Protein AF-A0A5J4R9X9-F1 (afdb_monomer_lite)

pLDDT: mean 86.27, std 5.27, range [57.81, 92.94]

Sequence (56 aa):
MDVLQVANEIYSETGMLPDKIITDKKEEVRFEKKDYHLLRKGKINEETYIDNNLIM

Foldseek 3Di:
DQQVVVQVVCCVVPVDGDQWDQDPVRKIFGDDPVLVVCCVVVVDDSVVNRVVRIDD

Secondary structure (DSSP, 8-state):
--HHHHHHHHHHHHSS--SEEE-TTS-EEE--HHHHHHHHTTSS-HHHHHHHHEE-

Organism: NCBI:txid433724

Structure (mmCIF, N/CA/C/O backbone):
data_AF-A0A5J4R9X9-F1
#
_entry.id   AF-A0A5J4R9X9-F1
#
loop_
_atom_site.group_PDB
_atom_site.id
_atom_site.type_symbol
_atom_site.label_atom_id
_atom_site.label_alt_id
_atom_site.label_comp_id
_atom_site.label_asym_id
_atom_site.label_entity_id
_atom_site.label_seq_id
_atom_site.pdbx_PDB_ins_code
_atom_site.Cartn_x
_atom_site.Cartn_y
_atom_site.Cartn_z
_atom_site.occupancy
_atom_site.B_iso_or_equiv
_atom_site.auth_seq_id
_atom_site.auth_comp_id
_atom_site.auth_asym_id
_atom_site.auth_atom_id
_atom_site.pdbx_PDB_model_num
ATOM 1 N N . MET A 1 1 ? -10.928 3.787 0.341 1.00 57.81 1 MET A N 1
ATOM 2 C CA . MET A 1 1 ? -9.713 4.612 0.158 1.00 57.81 1 MET A CA 1
ATOM 3 C C . MET A 1 1 ? -8.590 3.682 -0.274 1.00 57.81 1 MET A C 1
ATOM 5 O O . MET A 1 1 ? -8.544 2.574 0.248 1.00 57.81 1 MET A O 1
ATOM 9 N N . ASP A 1 2 ? -7.780 4.049 -1.266 1.00 80.94 2 ASP A N 1
ATOM 10 C CA . ASP A 1 2 ? -6.727 3.162 -1.774 1.00 80.94 2 ASP A CA 1
ATOM 11 C C . ASP A 1 2 ? -5.546 3.136 -0.791 1.00 80.94 2 ASP A C 1
ATOM 13 O O . ASP A 1 2 ? -4.924 4.162 -0.510 1.00 80.94 2 ASP A O 1
ATOM 17 N N . VAL A 1 3 ? -5.279 1.962 -0.221 1.00 82.38 3 VAL A N 1
ATOM 18 C CA . VAL A 1 3 ? -4.275 1.737 0.830 1.00 82.38 3 VAL A CA 1
ATOM 19 C C . VAL A 1 3 ? -2.879 2.153 0.354 1.00 82.38 3 VAL A C 1
ATOM 21 O O . VAL A 1 3 ? -2.092 2.700 1.128 1.00 82.38 3 VAL A O 1
ATOM 24 N N . LEU A 1 4 ? -2.592 1.984 -0.938 1.00 83.19 4 LEU A N 1
ATOM 25 C CA . LEU A 1 4 ? -1.324 2.391 -1.534 1.00 83.19 4 LEU A CA 1
ATOM 26 C C . LEU A 1 4 ? -1.224 3.894 -1.755 1.00 83.19 4 LEU A C 1
ATOM 28 O O . LEU A 1 4 ? -0.145 4.459 -1.575 1.00 83.19 4 LEU A O 1
ATOM 32 N N . GLN A 1 5 ? -2.330 4.555 -2.096 1.00 87.38 5 GLN A N 1
ATOM 33 C CA . GLN A 1 5 ? -2.352 6.010 -2.211 1.00 87.38 5 GLN A CA 1
ATOM 34 C C . GLN A 1 5 ? -1.967 6.656 -0.875 1.00 87.38 5 GLN A C 1
ATOM 36 O O . GLN A 1 5 ? -1.076 7.501 -0.838 1.00 87.38 5 GLN A O 1
ATOM 41 N N . VAL A 1 6 ? -2.553 6.182 0.226 1.00 86.81 6 VAL A N 1
ATOM 42 C CA . VAL A 1 6 ? -2.251 6.681 1.576 1.00 86.81 6 VAL A CA 1
ATOM 43 C C . VAL A 1 6 ? -0.783 6.460 1.940 1.00 86.81 6 VAL A C 1
ATOM 45 O O . VAL A 1 6 ? -0.120 7.360 2.450 1.00 86.81 6 VAL A O 1
ATOM 48 N N . ALA A 1 7 ? -0.236 5.279 1.650 1.00 86.75 7 ALA A N 1
ATOM 49 C CA . ALA A 1 7 ? 1.169 5.006 1.927 1.00 86.75 7 ALA A CA 1
ATOM 50 C C . ALA A 1 7 ? 2.125 5.863 1.084 1.00 86.75 7 ALA A C 1
ATOM 52 O O . ALA A 1 7 ? 3.167 6.284 1.588 1.00 86.75 7 ALA A O 1
ATOM 53 N N . ASN A 1 8 ? 1.769 6.152 -0.170 1.00 87.31 8 ASN A N 1
ATOM 54 C CA . ASN A 1 8 ? 2.537 7.042 -1.039 1.00 87.31 8 ASN A CA 1
ATOM 55 C C . ASN A 1 8 ? 2.503 8.494 -0.545 1.00 87.31 8 ASN A C 1
ATOM 57 O O . ASN A 1 8 ? 3.536 9.160 -0.579 1.00 87.31 8 ASN A O 1
ATOM 61 N N . GLU A 1 9 ? 1.352 8.971 -0.067 1.00 89.50 9 GLU A N 1
ATOM 62 C CA . GLU A 1 9 ? 1.205 10.301 0.539 1.00 89.50 9 GLU A CA 1
ATOM 63 C C . GLU A 1 9 ? 2.097 10.426 1.784 1.00 89.50 9 GLU A C 1
ATOM 65 O O . GLU A 1 9 ? 2.962 11.303 1.836 1.00 89.50 9 GLU A O 1
ATOM 70 N N . ILE A 1 10 ? 2.004 9.470 2.717 1.00 88.44 10 ILE A N 1
ATOM 71 C CA . ILE A 1 10 ? 2.855 9.426 3.919 1.00 88.44 10 ILE A CA 1
ATOM 72 C C . ILE A 1 10 ? 4.339 9.387 3.537 1.00 88.44 10 ILE A C 1
ATOM 74 O O . ILE A 1 10 ? 5.145 10.131 4.100 1.00 88.44 10 ILE A O 1
ATOM 78 N N . TYR A 1 11 ? 4.720 8.552 2.566 1.00 88.31 11 TYR A N 1
ATOM 79 C CA . TYR A 1 11 ? 6.105 8.456 2.108 1.00 88.31 11 TYR A CA 1
ATOM 80 C C . TYR A 1 11 ? 6.600 9.756 1.467 1.00 88.31 11 TYR A C 1
ATOM 82 O O . TYR A 1 11 ? 7.743 10.149 1.693 1.00 88.31 11 TYR A O 1
ATOM 90 N N . SER A 1 12 ? 5.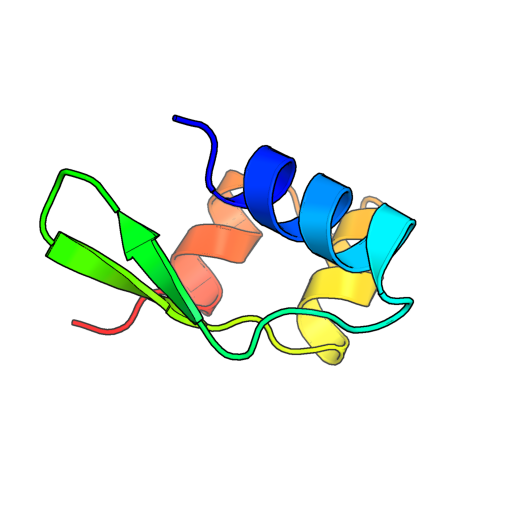756 10.438 0.691 1.00 89.19 12 SER A N 1
ATOM 91 C CA . SER A 1 12 ? 6.097 11.716 0.063 1.00 89.19 12 SER A CA 1
ATOM 92 C C . SER A 1 12 ? 6.305 12.830 1.090 1.00 89.19 12 SER A C 1
ATOM 94 O O . SER A 1 12 ? 7.162 13.687 0.887 1.00 89.19 12 SER A O 1
ATOM 96 N N . GLU A 1 13 ? 5.539 12.827 2.180 1.00 92.38 13 GLU A N 1
ATOM 97 C CA . GLU A 1 13 ? 5.618 13.853 3.224 1.00 92.38 13 GLU A CA 1
ATOM 98 C C . GLU A 1 13 ? 6.735 13.589 4.238 1.00 92.38 13 GLU A C 1
ATOM 100 O O . GLU A 1 13 ? 7.403 14.518 4.692 1.00 92.38 13 GLU A O 1
ATOM 105 N N . THR A 1 14 ? 6.957 12.322 4.594 1.00 89.69 14 THR A N 1
ATOM 106 C CA . THR A 1 14 ? 7.843 11.942 5.709 1.00 89.69 14 THR A CA 1
ATOM 107 C C . THR A 1 14 ? 9.154 11.295 5.261 1.00 89.69 14 THR A C 1
ATOM 109 O O . THR A 1 14 ? 10.088 11.173 6.054 1.00 89.69 14 THR A O 1
ATOM 112 N N . GLY A 1 15 ? 9.238 10.838 4.008 1.00 87.88 15 GLY A N 1
ATOM 113 C CA . GLY A 1 15 ? 10.330 9.994 3.514 1.00 87.88 15 GLY A CA 1
ATOM 114 C C . GLY A 1 15 ? 10.325 8.571 4.089 1.00 87.88 15 GLY A C 1
ATOM 115 O O . GLY A 1 15 ? 11.273 7.813 3.860 1.00 87.88 15 GLY A O 1
ATOM 116 N N . MET A 1 16 ? 9.287 8.194 4.843 1.00 88.56 16 MET A N 1
ATOM 117 C CA . MET A 1 16 ? 9.161 6.906 5.522 1.00 88.56 16 MET A CA 1
ATOM 118 C C . MET A 1 16 ? 7.882 6.195 5.090 1.00 88.56 16 MET A C 1
ATOM 120 O O . MET A 1 16 ? 6.837 6.811 4.915 1.00 88.56 16 MET A O 1
ATOM 124 N N . LEU A 1 17 ? 7.975 4.881 4.879 1.00 89.06 17 LEU A N 1
ATOM 125 C CA . LEU A 1 17 ? 6.782 4.060 4.684 1.00 89.06 17 LEU A CA 1
ATOM 126 C C . LEU A 1 17 ? 6.101 3.890 6.045 1.00 89.06 17 LEU A C 1
ATOM 128 O O . LEU A 1 17 ? 6.818 3.703 7.033 1.00 89.06 17 LEU A O 1
ATOM 132 N N . PRO A 1 18 ? 4.762 3.938 6.114 1.00 89.38 18 PRO A N 1
ATOM 133 C CA . PRO A 1 18 ? 4.056 3.536 7.324 1.00 89.38 18 PRO A CA 1
ATOM 134 C C . PRO A 1 18 ? 4.387 2.075 7.655 1.00 89.38 18 PRO A C 1
ATOM 136 O O . PRO A 1 18 ? 4.746 1.319 6.764 1.00 89.38 18 PRO A O 1
ATOM 139 N N . ASP A 1 19 ? 4.242 1.652 8.910 1.00 89.62 19 ASP A N 1
ATOM 140 C CA . ASP A 1 19 ? 4.426 0.233 9.258 1.00 89.62 19 ASP A CA 1
ATOM 141 C C . ASP A 1 19 ? 3.216 -0.611 8.828 1.00 89.62 19 ASP A C 1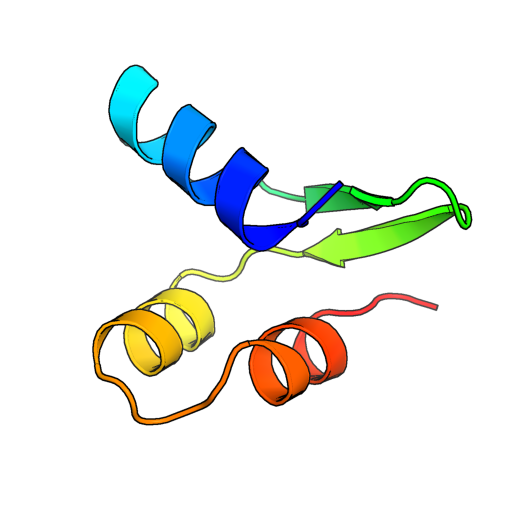
ATOM 143 O O . ASP A 1 19 ? 3.352 -1.740 8.346 1.00 89.62 19 ASP A O 1
ATOM 147 N N . LYS A 1 20 ? 2.012 -0.055 9.008 1.00 89.94 20 LYS A N 1
ATOM 148 C CA . LYS A 1 20 ? 0.743 -0.655 8.599 1.00 89.94 20 LYS A CA 1
ATOM 149 C C . LYS A 1 20 ? -0.342 0.391 8.367 1.00 89.94 20 LYS A C 1
ATOM 151 O O . LYS A 1 20 ? -0.305 1.467 8.963 1.00 89.94 20 LYS A O 1
ATOM 156 N N . ILE A 1 21 ? -1.338 0.036 7.564 1.00 88.12 21 ILE A N 1
ATOM 157 C CA . ILE A 1 21 ? -2.590 0.782 7.397 1.00 88.12 21 ILE A CA 1
ATOM 158 C C . ILE A 1 21 ? -3.751 -0.157 7.709 1.00 88.12 21 ILE A C 1
ATOM 160 O O . ILE A 1 21 ? -3.732 -1.325 7.325 1.00 88.12 21 ILE A O 1
ATOM 164 N N . ILE A 1 22 ? -4.751 0.361 8.420 1.00 87.38 22 ILE A N 1
ATOM 165 C CA . ILE A 1 22 ? -5.997 -0.354 8.697 1.00 87.38 22 ILE A CA 1
ATOM 166 C C . ILE A 1 22 ? -7.037 0.127 7.689 1.00 87.38 22 ILE A C 1
ATOM 168 O O . ILE A 1 22 ? -7.294 1.328 7.596 1.00 87.38 22 ILE A O 1
ATOM 172 N N . THR A 1 23 ? -7.610 -0.796 6.922 1.00 83.50 23 THR A N 1
ATOM 173 C CA . THR A 1 23 ? -8.633 -0.483 5.919 1.00 83.50 23 THR A CA 1
ATOM 174 C C . THR A 1 23 ? -9.998 -0.262 6.572 1.00 83.50 23 THR A C 1
ATOM 176 O O . THR A 1 23 ? -10.240 -0.665 7.712 1.00 83.50 23 THR A O 1
ATOM 179 N N . ASP A 1 24 ? -10.944 0.311 5.824 1.00 83.06 24 ASP A N 1
ATOM 180 C CA . ASP A 1 24 ? -12.335 0.484 6.276 1.00 83.06 24 ASP A CA 1
ATOM 181 C C . ASP A 1 24 ? -13.009 -0.853 6.655 1.00 83.06 24 ASP A C 1
ATOM 183 O O . ASP A 1 24 ? -13.945 -0.890 7.456 1.00 83.06 24 ASP A O 1
ATOM 187 N N . LYS A 1 25 ? -12.513 -1.973 6.111 1.00 84.94 25 LYS A N 1
ATOM 188 C CA . LYS A 1 25 ? -12.974 -3.335 6.415 1.00 84.94 25 LYS A CA 1
ATOM 189 C C . LYS A 1 25 ? -12.319 -3.936 7.665 1.00 84.94 25 LYS A C 1
ATOM 191 O O . LYS A 1 25 ? -12.596 -5.088 7.986 1.00 84.94 25 LYS A O 1
ATOM 196 N N . LYS A 1 26 ? -11.503 -3.160 8.389 1.00 83.81 26 LYS A N 1
ATOM 197 C CA . LYS A 1 26 ? -10.665 -3.592 9.523 1.00 83.81 26 LYS A CA 1
ATOM 198 C C . LYS A 1 26 ? -9.576 -4.599 9.146 1.00 83.81 26 LYS A C 1
ATOM 200 O O . LYS A 1 26 ? -9.094 -5.318 10.014 1.00 83.81 26 LYS A O 1
ATOM 205 N N . GLU A 1 27 ? -9.185 -4.640 7.878 1.00 85.88 27 GLU A N 1
ATOM 206 C CA . GLU A 1 27 ? -8.041 -5.438 7.443 1.00 85.88 27 GLU A CA 1
ATOM 207 C C . GLU A 1 27 ? -6.759 -4.661 7.749 1.00 85.88 27 GLU A C 1
ATOM 209 O O . GLU A 1 27 ? -6.707 -3.445 7.543 1.00 85.88 27 GLU A O 1
ATOM 214 N N . GLU A 1 28 ? -5.725 -5.339 8.237 1.00 88.94 28 GLU A N 1
ATOM 215 C CA . GLU A 1 28 ? -4.416 -4.719 8.424 1.00 88.94 28 GLU A CA 1
ATOM 216 C C . GLU A 1 28 ? -3.519 -5.044 7.229 1.00 88.94 28 GLU A C 1
ATOM 218 O O . GLU A 1 28 ? -3.283 -6.209 6.924 1.00 88.94 28 GLU A O 1
ATOM 223 N N . VAL A 1 29 ? -2.981 -4.016 6.574 1.00 88.31 29 VAL A N 1
ATOM 224 C CA . VAL A 1 29 ? -1.984 -4.170 5.508 1.00 88.31 29 VAL A CA 1
ATOM 225 C C . VAL A 1 29 ? -0.651 -3.666 6.035 1.00 88.31 29 VAL A C 1
ATOM 227 O O . VAL A 1 29 ? -0.531 -2.486 6.377 1.00 88.31 29 VAL A O 1
ATOM 230 N N . ARG A 1 30 ? 0.349 -4.547 6.130 1.00 90.75 30 ARG A N 1
ATOM 231 C CA . ARG A 1 30 ? 1.724 -4.149 6.459 1.00 90.75 30 ARG A CA 1
ATOM 232 C C . ARG A 1 30 ? 2.434 -3.578 5.246 1.00 90.75 30 ARG A C 1
ATOM 234 O O . ARG A 1 30 ? 2.140 -3.918 4.109 1.00 90.75 30 ARG A O 1
ATOM 241 N N . PHE A 1 31 ? 3.400 -2.710 5.499 1.00 87.62 31 PHE A N 1
ATOM 242 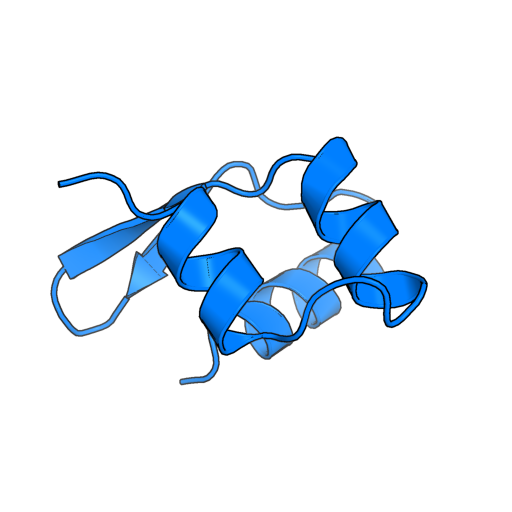C CA . PHE A 1 31 ? 4.179 -2.105 4.433 1.00 87.62 31 PHE A CA 1
ATOM 243 C C . PHE A 1 31 ? 5.641 -2.491 4.554 1.00 87.62 31 PHE A C 1
ATOM 245 O O . PHE A 1 31 ? 6.447 -1.831 5.208 1.00 87.62 31 PHE A O 1
ATOM 252 N N . GLU A 1 32 ? 6.010 -3.577 3.879 1.00 84.06 32 GLU A N 1
ATOM 253 C CA . GLU A 1 32 ? 7.404 -3.988 3.810 1.00 84.06 32 GLU A CA 1
ATOM 254 C C . GLU A 1 32 ? 8.140 -3.320 2.646 1.00 84.06 32 GLU A C 1
ATOM 256 O O . GLU A 1 32 ? 7.694 -3.312 1.494 1.00 84.06 32 GLU A O 1
ATOM 261 N N . LYS A 1 33 ? 9.349 -2.811 2.928 1.00 84.25 33 LYS A N 1
ATOM 262 C CA . LYS A 1 33 ? 10.226 -2.191 1.917 1.00 84.25 33 LYS A CA 1
ATOM 263 C C . LYS A 1 33 ? 10.503 -3.107 0.724 1.00 84.25 33 LYS A C 1
ATOM 265 O O . LYS A 1 33 ? 10.673 -2.613 -0.389 1.00 84.25 33 LYS A O 1
ATOM 270 N N . LYS A 1 34 ? 10.593 -4.421 0.953 1.00 87.62 34 LYS A N 1
ATOM 271 C CA . LYS A 1 34 ? 10.894 -5.407 -0.091 1.00 87.62 34 LYS A CA 1
ATOM 272 C C . LYS A 1 34 ? 9.798 -5.419 -1.154 1.00 87.62 34 LYS A C 1
ATOM 274 O O . LYS A 1 34 ? 10.096 -5.206 -2.329 1.00 87.62 34 LYS A O 1
ATOM 279 N N . ASP A 1 35 ? 8.555 -5.603 -0.733 1.00 84.56 35 ASP A N 1
ATOM 280 C CA . ASP A 1 35 ? 7.416 -5.699 -1.640 1.00 84.56 35 ASP A CA 1
ATOM 281 C C . ASP A 1 35 ? 7.063 -4.339 -2.236 1.00 84.56 35 ASP A C 1
ATOM 283 O O . ASP A 1 35 ? 6.758 -4.247 -3.422 1.00 84.56 35 ASP A O 1
ATOM 287 N N . TYR A 1 36 ? 7.239 -3.255 -1.477 1.00 84.69 36 TYR A N 1
ATOM 288 C CA . TYR A 1 36 ? 7.020 -1.906 -1.994 1.00 84.69 36 TYR A CA 1
ATOM 289 C C . TYR A 1 36 ? 8.011 -1.566 -3.120 1.00 84.69 36 TYR A C 1
ATOM 291 O O . TYR A 1 36 ? 7.664 -0.928 -4.115 1.00 84.69 36 TYR A O 1
ATOM 299 N N . HIS A 1 37 ? 9.254 -2.051 -3.025 1.00 88.00 37 HIS A N 1
ATOM 300 C CA . HIS A 1 37 ? 10.237 -1.909 -4.101 1.00 88.00 37 HIS A CA 1
ATOM 301 C C . HIS A 1 37 ? 9.886 -2.740 -5.336 1.00 88.00 37 HIS A C 1
ATOM 303 O O . HIS A 1 37 ? 10.122 -2.298 -6.461 1.00 88.00 37 HIS A O 1
ATOM 309 N N . LEU A 1 38 ? 9.328 -3.941 -5.148 1.00 89.62 38 LEU A N 1
ATOM 310 C CA . LEU A 1 38 ? 8.830 -4.764 -6.253 1.00 89.62 38 LEU A CA 1
ATOM 311 C C . LEU A 1 3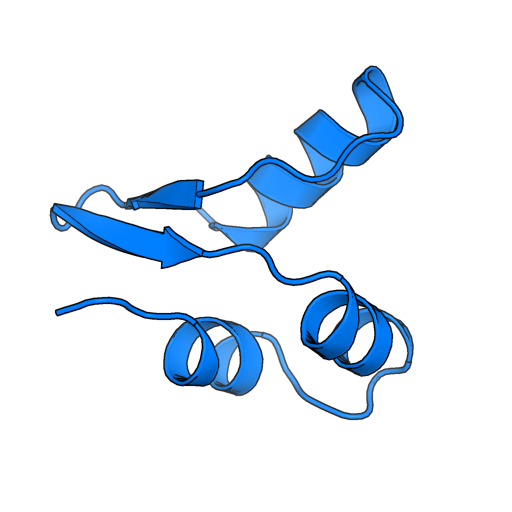8 ? 7.645 -4.085 -6.947 1.00 89.62 38 LEU A C 1
ATOM 313 O O . LEU A 1 38 ? 7.620 -4.041 -8.178 1.00 89.62 38 LEU A O 1
ATOM 317 N N . LEU A 1 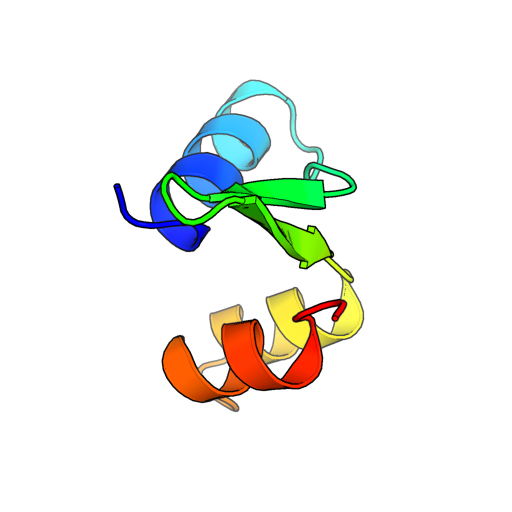39 ? 6.736 -3.491 -6.171 1.00 88.12 39 LEU A N 1
ATOM 318 C CA . LEU A 1 39 ? 5.606 -2.714 -6.667 1.00 88.12 39 LEU A CA 1
ATOM 319 C C . LEU A 1 39 ? 6.079 -1.495 -7.474 1.00 88.12 39 LEU A C 1
ATOM 321 O O . LEU A 1 39 ? 5.710 -1.358 -8.637 1.00 88.12 39 LEU A O 1
ATOM 325 N N . ARG A 1 40 ? 6.991 -0.664 -6.936 1.00 84.38 40 ARG A N 1
ATOM 326 C CA . ARG A 1 40 ? 7.550 0.492 -7.677 1.00 84.38 40 ARG A CA 1
ATOM 327 C C . ARG A 1 40 ? 8.273 0.100 -8.964 1.00 84.38 40 ARG A C 1
ATOM 329 O O . ARG A 1 40 ? 8.336 0.895 -9.896 1.00 84.38 40 ARG A O 1
ATOM 336 N N . LYS A 1 41 ? 8.851 -1.100 -9.016 1.00 90.75 41 LYS A N 1
ATOM 337 C CA . LYS A 1 41 ? 9.506 -1.642 -10.216 1.00 90.75 41 LYS A CA 1
ATOM 338 C C . LYS A 1 41 ? 8.530 -2.284 -11.208 1.00 90.75 41 LYS A C 1
ATOM 340 O O . LYS A 1 41 ? 8.992 -2.801 -12.224 1.00 90.75 41 LYS A O 1
ATOM 345 N N . GLY A 1 42 ? 7.230 -2.311 -10.907 1.00 88.75 42 GLY A N 1
ATOM 346 C CA . GLY A 1 42 ? 6.209 -2.980 -11.716 1.00 88.75 42 GLY A CA 1
ATOM 347 C C . GLY A 1 42 ? 6.385 -4.500 -11.780 1.00 88.75 42 GLY A C 1
ATOM 348 O O . GLY A 1 42 ? 5.982 -5.124 -12.756 1.00 88.75 42 GLY A O 1
ATOM 349 N N . LYS A 1 43 ? 7.060 -5.102 -10.789 1.00 92.94 43 LYS A N 1
ATOM 350 C CA . LYS A 1 43 ? 7.266 -6.560 -10.706 1.00 92.94 43 LYS A CA 1
ATOM 351 C C . LYS A 1 43 ? 6.069 -7.283 -10.101 1.00 92.94 43 LYS A C 1
ATOM 353 O O . LYS A 1 43 ? 5.862 -8.449 -10.415 1.00 92.94 43 LYS A O 1
ATOM 358 N N . ILE A 1 44 ? 5.321 -6.590 -9.254 1.00 89.69 44 ILE A N 1
ATOM 359 C CA . ILE A 1 44 ? 4.021 -7.002 -8.729 1.00 89.69 44 ILE A CA 1
ATOM 360 C C . ILE A 1 44 ? 3.043 -5.847 -8.943 1.00 89.69 44 ILE A C 1
ATOM 362 O O . ILE A 1 44 ? 3.476 -4.700 -9.085 1.00 89.69 44 ILE A O 1
ATOM 366 N N . ASN A 1 45 ? 1.752 -6.152 -8.999 1.00 89.06 45 ASN A N 1
ATOM 367 C CA . ASN A 1 45 ? 0.696 -5.145 -9.027 1.00 89.06 45 ASN A CA 1
ATOM 368 C C . ASN A 1 45 ? 0.188 -4.858 -7.603 1.00 89.06 45 ASN A C 1
ATOM 370 O O . ASN A 1 45 ? 0.614 -5.485 -6.632 1.00 89.06 45 ASN A O 1
ATOM 374 N N . GLU A 1 46 ? -0.713 -3.888 -7.500 1.00 84.81 46 GLU A N 1
ATOM 375 C CA . GLU A 1 46 ? -1.294 -3.422 -6.239 1.00 84.81 46 GLU A CA 1
ATOM 376 C C . GLU A 1 46 ? -2.057 -4.523 -5.499 1.00 84.81 46 GLU A C 1
ATOM 378 O O . GLU A 1 46 ? -1.860 -4.712 -4.303 1.00 84.81 46 GLU A O 1
ATOM 383 N N . GLU A 1 47 ? -2.853 -5.303 -6.228 1.00 87.94 47 GLU A N 1
ATOM 384 C CA . GLU A 1 47 ? -3.592 -6.453 -5.699 1.00 87.94 47 GLU A CA 1
ATOM 385 C C . GLU A 1 47 ? -2.645 -7.482 -5.063 1.00 87.94 47 GLU A C 1
ATOM 387 O O . GLU A 1 47 ? -2.793 -7.829 -3.896 1.00 87.94 47 GLU A O 1
ATOM 392 N N . THR A 1 48 ? -1.578 -7.863 -5.776 1.00 88.12 48 THR A N 1
ATOM 393 C CA . THR A 1 48 ? -0.558 -8.797 -5.270 1.00 88.12 48 THR A CA 1
ATOM 394 C C . THR A 1 48 ? 0.176 -8.230 -4.053 1.00 88.12 48 THR A C 1
ATOM 396 O O . THR A 1 48 ? 0.547 -8.972 -3.148 1.00 88.12 48 THR A O 1
ATOM 399 N N . TYR A 1 49 ? 0.427 -6.917 -4.026 1.00 87.00 49 TYR A N 1
ATOM 400 C CA . TYR A 1 49 ? 1.068 -6.268 -2.885 1.00 87.00 49 TYR A CA 1
ATOM 401 C C . TYR A 1 49 ? 0.202 -6.364 -1.629 1.00 87.00 49 TYR A C 1
ATOM 403 O O . TYR A 1 49 ? 0.700 -6.773 -0.578 1.00 87.00 49 TYR A O 1
ATOM 411 N N . ILE A 1 50 ? -1.079 -6.006 -1.754 1.00 86.25 50 ILE A N 1
ATOM 412 C CA . ILE A 1 50 ? -2.042 -6.061 -0.656 1.00 86.25 50 ILE A CA 1
ATOM 413 C C . ILE A 1 50 ? -2.180 -7.504 -0.173 1.00 86.25 50 ILE A C 1
ATOM 415 O O . ILE A 1 50 ? -2.008 -7.736 1.017 1.00 86.25 50 ILE A O 1
ATOM 419 N N . ASP A 1 51 ? -2.369 -8.470 -1.073 1.00 87.44 51 ASP A N 1
ATOM 420 C CA . ASP A 1 51 ? -2.515 -9.886 -0.715 1.00 87.44 51 ASP A CA 1
ATOM 421 C C . ASP A 1 51 ? -1.292 -10.443 0.028 1.00 87.44 51 ASP A C 1
ATOM 423 O O . ASP A 1 51 ? -1.437 -11.147 1.026 1.00 87.44 51 ASP A O 1
ATOM 427 N N . ASN A 1 52 ? -0.076 -10.096 -0.408 1.00 86.38 52 ASN A N 1
ATOM 428 C CA . ASN A 1 52 ? 1.157 -10.546 0.248 1.00 86.38 52 ASN A CA 1
ATOM 429 C C . ASN A 1 52 ? 1.346 -9.960 1.655 1.00 86.38 52 ASN A C 1
ATOM 431 O O . ASN A 1 52 ? 2.076 -10.537 2.463 1.00 86.38 52 ASN A O 1
ATOM 435 N N . ASN A 1 53 ? 0.746 -8.800 1.928 1.00 84.75 53 ASN A N 1
ATOM 436 C CA . ASN A 1 53 ? 0.982 -8.031 3.147 1.00 84.75 53 ASN A CA 1
ATOM 437 C C . ASN A 1 53 ? -0.269 -7.885 4.031 1.00 84.75 53 ASN A C 1
ATOM 439 O O . ASN A 1 53 ? -0.223 -7.191 5.053 1.00 84.75 53 ASN A O 1
ATOM 443 N N . LEU A 1 54 ? -1.370 -8.536 3.655 1.00 85.88 54 LEU A N 1
ATOM 444 C CA . LEU A 1 54 ? -2.596 -8.605 4.433 1.00 85.88 54 LEU A CA 1
ATOM 445 C C . LEU A 1 54 ? -2.369 -9.475 5.672 1.00 85.88 54 LEU A C 1
ATOM 447 O O . LEU A 1 54 ? -1.863 -10.594 5.587 1.00 85.88 54 LEU A O 1
ATOM 451 N N . ILE A 1 55 ? -2.778 -8.974 6.830 1.00 80.81 55 ILE A N 1
ATOM 452 C CA . ILE A 1 55 ? -2.785 -9.725 8.082 1.00 80.81 55 ILE A CA 1
ATOM 453 C C . ILE A 1 55 ? -4.236 -10.009 8.444 1.00 80.81 55 ILE A C 1
ATOM 455 O O . ILE A 1 55 ? -5.024 -9.078 8.624 1.00 80.81 55 ILE A O 1
ATOM 459 N N . MET A 1 56 ? -4.562 -11.303 8.516 1.00 68.19 56 MET A N 1
ATOM 460 C CA . MET A 1 56 ? -5.832 -11.821 9.038 1.00 68.19 56 MET A CA 1
ATOM 461 C C . MET A 1 56 ? -5.912 -11.714 10.558 1.00 68.19 56 MET A C 1
ATOM 463 O O . MET A 1 56 ? -4.895 -12.015 11.226 1.00 68.19 56 MET A O 1
#

Radius of gyration: 10.53 Å; chains: 1; bounding b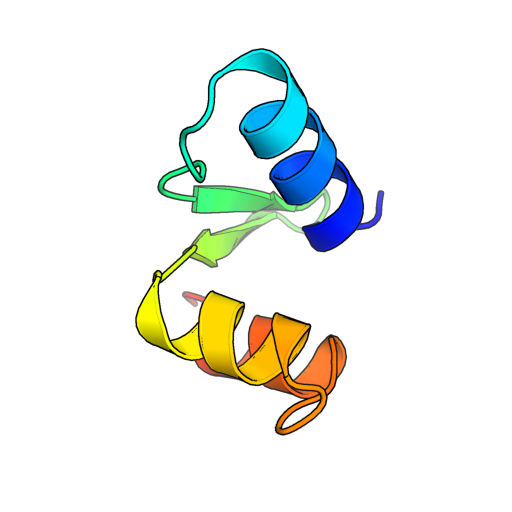ox: 24×26×21 Å